Protein AF-A0A7K2P3S3-F1 (afdb_monomer_lite)

Secondary structure (DSSP, 8-state):
--------SHHHHHHHHHHHH--SS--SSPPHHHHHHHHHHS-SSHHHHHHHHHHHHHHHHHTS-SSS--GGG-TTGGG--

Structure (mmCIF, N/CA/C/O backbone):
data_AF-A0A7K2P3S3-F1
#
_entry.id   AF-A0A7K2P3S3-F1
#
loop_
_atom_site.group_PDB
_atom_site.id
_atom_site.type_symbol
_atom_site.label_atom_id
_atom_site.label_alt_id
_atom_site.label_comp_id
_atom_site.label_asym_id
_atom_site.label_entity_id
_atom_site.label_seq_id
_atom_site.pdbx_PDB_ins_code
_atom_site.Cartn_x
_atom_site.Cartn_y
_atom_site.Cartn_z
_atom_site.occupancy
_atom_site.B_iso_or_equiv
_atom_site.auth_seq_id
_atom_site.auth_comp_id
_atom_site.auth_asym_id
_atom_site.auth_atom_id
_atom_site.pdbx_PDB_model_num
ATOM 1 N N . TYR A 1 1 ? -1.988 15.753 16.595 1.00 55.97 1 TYR A N 1
ATOM 2 C CA . TYR A 1 1 ? -1.913 14.296 16.357 1.00 55.97 1 TYR A CA 1
ATOM 3 C C . TYR A 1 1 ? -3.293 13.788 15.966 1.00 55.97 1 TYR A C 1
ATOM 5 O O . TYR A 1 1 ? -4.262 14.341 16.464 1.00 55.97 1 TYR A O 1
ATOM 13 N N . GLY A 1 2 ? -3.393 12.833 15.033 1.00 60.88 2 GLY A N 1
ATOM 14 C CA . GLY A 1 2 ? -4.684 12.364 14.503 1.00 60.88 2 GLY A CA 1
ATOM 15 C C . GLY A 1 2 ? -5.344 13.355 13.541 1.00 60.88 2 GLY A C 1
ATOM 16 O O . GLY A 1 2 ? -6.476 13.746 13.767 1.00 60.88 2 GLY A O 1
ATOM 17 N N . GLN A 1 3 ? -4.617 13.806 12.514 1.00 64.25 3 GLN A N 1
ATOM 18 C CA . GLN A 1 3 ? -5.136 14.659 11.433 1.00 64.25 3 GLN A CA 1
ATOM 19 C C . GLN A 1 3 ? -5.144 13.868 10.119 1.00 64.25 3 GLN A C 1
ATOM 21 O O . GLN A 1 3 ? -4.259 13.040 9.905 1.00 64.25 3 GLN A O 1
ATOM 26 N N . ARG A 1 4 ? -6.140 14.075 9.247 1.00 80.69 4 ARG A N 1
ATOM 27 C CA . ARG A 1 4 ? -6.380 13.263 8.044 1.00 80.69 4 ARG A CA 1
ATOM 28 C C . ARG A 1 4 ? -5.333 13.608 6.991 1.00 80.69 4 ARG A C 1
ATOM 30 O O . ARG A 1 4 ? -5.534 14.478 6.152 1.00 80.69 4 ARG A O 1
ATOM 37 N N . HIS A 1 5 ? -4.201 12.920 7.060 1.00 80.50 5 HIS A N 1
ATOM 38 C CA . HIS A 1 5 ? -3.085 13.098 6.144 1.00 80.50 5 HIS A CA 1
ATOM 39 C C . HIS A 1 5 ? -2.708 11.762 5.523 1.00 80.50 5 HIS A C 1
ATOM 41 O O . HIS A 1 5 ? -2.548 10.759 6.216 1.00 80.50 5 HIS A O 1
ATOM 47 N N . ALA A 1 6 ? -2.546 11.767 4.203 1.00 80.50 6 ALA A N 1
ATOM 48 C CA . ALA A 1 6 ? -1.985 10.629 3.501 1.00 80.50 6 ALA A CA 1
ATOM 49 C C . ALA A 1 6 ? -0.501 10.511 3.868 1.00 80.50 6 ALA A C 1
ATOM 51 O O . ALA A 1 6 ? 0.267 11.452 3.659 1.00 80.50 6 ALA A O 1
ATOM 52 N N . VAL A 1 7 ? -0.103 9.356 4.397 1.00 85.75 7 VAL A N 1
ATOM 53 C CA . VAL A 1 7 ? 1.305 9.022 4.626 1.00 85.75 7 VAL A CA 1
ATOM 54 C C . VAL A 1 7 ? 1.851 8.354 3.368 1.00 85.75 7 VAL A C 1
ATOM 56 O O . VAL A 1 7 ? 1.236 7.440 2.831 1.00 85.75 7 VAL A O 1
ATOM 59 N N . LEU A 1 8 ? 2.986 8.842 2.868 1.00 92.00 8 LEU A N 1
ATOM 60 C CA . LEU A 1 8 ? 3.642 8.343 1.655 1.00 92.00 8 LEU A CA 1
ATOM 61 C C . LEU A 1 8 ? 5.151 8.211 1.869 1.00 92.00 8 LEU A C 1
ATOM 63 O O . LEU A 1 8 ? 5.955 8.813 1.156 1.00 92.00 8 LEU A O 1
ATOM 67 N N . ASP A 1 9 ? 5.535 7.421 2.867 1.00 92.44 9 ASP A N 1
ATOM 68 C CA . ASP A 1 9 ? 6.914 6.952 2.976 1.00 92.44 9 ASP A CA 1
ATOM 69 C C . ASP A 1 9 ? 7.199 5.845 1.939 1.00 92.44 9 ASP A C 1
ATOM 71 O O . ASP A 1 9 ? 6.323 5.410 1.184 1.00 92.44 9 ASP A O 1
ATOM 75 N N . THR A 1 10 ? 8.437 5.360 1.891 1.00 91.81 10 THR A N 1
ATOM 76 C CA . THR A 1 10 ? 8.848 4.307 0.950 1.00 91.81 10 THR A CA 1
ATOM 77 C C . THR A 1 10 ? 8.063 2.996 1.123 1.00 91.81 10 THR A C 1
ATOM 79 O O . THR A 1 10 ? 7.892 2.253 0.154 1.00 91.81 10 THR A O 1
ATOM 82 N N . ASN A 1 11 ? 7.570 2.693 2.328 1.00 95.38 11 ASN A N 1
ATOM 83 C CA . ASN A 1 11 ? 6.817 1.473 2.615 1.00 95.38 11 ASN A CA 1
ATOM 84 C C . ASN A 1 11 ? 5.388 1.571 2.092 1.00 95.38 11 ASN A C 1
ATOM 86 O O . ASN A 1 11 ? 4.968 0.720 1.305 1.00 95.38 11 ASN A O 1
ATOM 90 N N . VAL A 1 12 ? 4.677 2.638 2.454 1.00 96.38 12 VAL A N 1
ATOM 91 C CA . VAL A 1 12 ? 3.304 2.878 2.008 1.00 96.38 12 VAL A CA 1
ATOM 92 C C . VAL A 1 12 ? 3.262 3.035 0.491 1.00 96.38 12 VAL A C 1
ATOM 94 O O . VAL A 1 12 ? 2.432 2.407 -0.160 1.00 96.38 12 VAL A O 1
ATOM 97 N N . ARG A 1 13 ? 4.203 3.778 -0.108 1.00 97.12 13 ARG A N 1
ATOM 98 C CA . ARG A 1 13 ? 4.296 3.926 -1.573 1.00 97.12 13 ARG A CA 1
ATOM 99 C C . ARG A 1 13 ? 4.347 2.580 -2.294 1.00 97.12 13 ARG A C 1
ATOM 101 O O . ARG A 1 13 ? 3.614 2.373 -3.255 1.00 97.12 13 ARG A O 1
ATOM 108 N N . ARG A 1 14 ? 5.174 1.650 -1.810 1.00 96.88 14 ARG A N 1
ATOM 109 C CA . ARG A 1 14 ? 5.293 0.299 -2.377 1.00 96.88 14 ARG A CA 1
ATOM 110 C C . ARG A 1 14 ? 4.015 -0.516 -2.200 1.00 96.88 14 ARG A C 1
ATOM 112 O O . ARG A 1 14 ? 3.596 -1.165 -3.153 1.00 96.88 14 ARG A O 1
ATOM 119 N N . VAL A 1 15 ? 3.399 -0.468 -1.016 1.00 97.81 15 VAL A N 1
ATOM 120 C CA . VAL A 1 15 ? 2.116 -1.141 -0.754 1.00 97.81 15 VAL A CA 1
ATOM 121 C C . VAL A 1 15 ? 1.059 -0.665 -1.744 1.00 97.81 15 VAL A C 1
ATOM 123 O O . VAL A 1 15 ? 0.444 -1.493 -2.404 1.00 97.81 15 VAL A O 1
ATOM 126 N N . LEU A 1 16 ? 0.884 0.651 -1.895 1.00 97.38 16 LEU A N 1
ATOM 127 C CA . LEU A 1 16 ? -0.134 1.215 -2.783 1.00 97.38 16 LEU A CA 1
ATOM 128 C C . LEU A 1 16 ? 0.147 0.919 -4.259 1.00 97.38 16 LEU A C 1
ATOM 130 O O . LEU A 1 16 ? -0.776 0.585 -4.999 1.00 97.38 16 LEU A O 1
ATOM 134 N N . ALA A 1 17 ? 1.411 1.011 -4.684 1.00 97.06 17 ALA A N 1
ATOM 135 C CA . ALA A 1 17 ? 1.801 0.712 -6.058 1.00 97.06 17 ALA A CA 1
ATOM 136 C C . ALA A 1 17 ? 1.496 -0.749 -6.423 1.00 97.06 17 ALA A C 1
ATOM 138 O O . ALA A 1 17 ? 0.855 -1.005 -7.443 1.00 97.06 17 ALA A O 1
ATOM 139 N N . ARG A 1 18 ? 1.872 -1.699 -5.561 1.00 98.00 18 ARG A N 1
ATOM 140 C CA . ARG A 1 18 ? 1.595 -3.124 -5.777 1.00 98.00 18 ARG A CA 1
ATOM 141 C C . ARG A 1 18 ? 0.099 -3.415 -5.708 1.00 98.00 18 ARG A C 1
ATOM 143 O O . ARG A 1 18 ? -0.456 -3.918 -6.672 1.00 98.00 18 ARG A O 1
ATOM 150 N N . ALA A 1 19 ? -0.556 -3.015 -4.618 1.00 98.00 19 ALA A N 1
ATOM 151 C CA . ALA A 1 19 ? -1.948 -3.365 -4.352 1.00 98.00 19 ALA A CA 1
ATOM 152 C C . ALA A 1 19 ? -2.937 -2.790 -5.369 1.00 98.00 19 ALA A C 1
ATOM 154 O O . ALA A 1 19 ? -3.915 -3.456 -5.685 1.00 98.00 19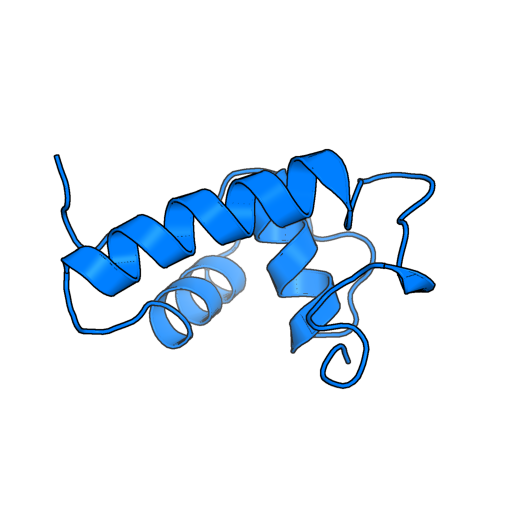 ALA A O 1
ATOM 155 N N . VAL A 1 20 ? -2.706 -1.568 -5.864 1.00 97.62 20 VAL A N 1
ATOM 156 C CA . VAL A 1 20 ? -3.682 -0.883 -6.729 1.00 97.62 20 VAL A CA 1
ATOM 157 C C . VAL A 1 20 ? -3.285 -0.888 -8.198 1.00 97.62 20 VAL A C 1
ATOM 159 O O . VAL A 1 20 ? -4.155 -0.903 -9.062 1.00 97.62 20 VAL A O 1
ATOM 162 N N . THR A 1 21 ? -1.986 -0.832 -8.499 1.00 95.75 21 THR A N 1
ATOM 163 C CA . THR A 1 21 ? -1.512 -0.672 -9.885 1.00 95.75 21 THR A CA 1
ATOM 164 C C . THR A 1 21 ? -0.731 -1.870 -10.416 1.00 95.75 21 THR A C 1
ATOM 166 O O . THR A 1 21 ? -0.319 -1.840 -11.570 1.00 95.75 21 THR A O 1
ATOM 169 N N . GLY A 1 22 ? -0.487 -2.901 -9.597 1.00 96.62 22 GLY A N 1
ATOM 170 C CA . GLY A 1 22 ? 0.330 -4.060 -9.977 1.00 96.62 22 GLY A CA 1
ATOM 171 C C . GLY A 1 22 ? 1.814 -3.725 -10.193 1.00 96.62 22 GLY A C 1
ATOM 172 O O . GLY A 1 22 ? 2.581 -4.539 -10.702 1.00 96.62 22 GLY A O 1
ATOM 173 N N . VAL A 1 23 ? 2.257 -2.519 -9.819 1.00 95.94 23 VAL A N 1
ATOM 174 C CA . VAL A 1 23 ? 3.633 -2.061 -10.043 1.00 95.94 23 VAL A CA 1
ATOM 175 C C . VAL A 1 23 ? 4.516 -2.509 -8.884 1.00 95.94 23 VAL A C 1
ATOM 177 O O . VAL A 1 23 ? 4.412 -2.001 -7.766 1.00 95.94 23 VAL A O 1
ATOM 180 N N . GLN A 1 24 ? 5.432 -3.441 -9.160 1.00 93.00 24 GLN A N 1
ATOM 181 C CA . GLN A 1 24 ? 6.324 -4.011 -8.145 1.00 93.00 24 GLN A CA 1
ATOM 182 C C . GLN A 1 24 ? 7.280 -2.978 -7.530 1.00 93.00 24 GLN A C 1
ATOM 184 O O . GLN A 1 24 ? 7.532 -3.023 -6.317 1.00 93.00 24 GLN A O 1
ATOM 189 N N . TYR A 1 25 ? 7.796 -2.066 -8.360 1.00 92.19 25 TYR A N 1
ATOM 190 C CA . TYR A 1 25 ? 8.794 -1.062 -7.998 1.00 92.19 25 TYR A CA 1
ATOM 191 C C . TYR A 1 25 ? 8.301 0.339 -8.385 1.00 92.19 25 TYR A C 1
ATOM 193 O O . TYR A 1 25 ? 8.347 0.694 -9.565 1.00 92.19 25 TYR A O 1
ATOM 201 N N . PRO A 1 26 ? 7.803 1.144 -7.427 1.00 90.25 26 PRO A N 1
ATOM 202 C CA . PRO A 1 26 ? 7.414 2.519 -7.716 1.00 90.25 26 PRO A CA 1
ATOM 203 C C . PRO A 1 26 ? 8.637 3.377 -8.098 1.00 90.25 26 PRO A C 1
ATOM 205 O O . PRO A 1 26 ? 9.764 3.034 -7.732 1.00 90.25 26 PRO A O 1
ATOM 208 N N . PRO A 1 27 ? 8.435 4.515 -8.791 1.00 90.56 27 PRO A N 1
ATOM 209 C CA . PRO A 1 27 ? 9.512 5.440 -9.142 1.00 90.56 27 PRO A CA 1
ATOM 210 C C . PRO A 1 27 ? 10.322 5.903 -7.923 1.00 90.56 27 PRO A C 1
ATOM 212 O O . PRO A 1 27 ? 9.799 5.979 -6.814 1.00 90.56 27 PRO A O 1
ATOM 215 N N . ASN A 1 28 ? 11.581 6.304 -8.115 1.00 89.62 28 ASN A N 1
ATOM 216 C CA . ASN A 1 2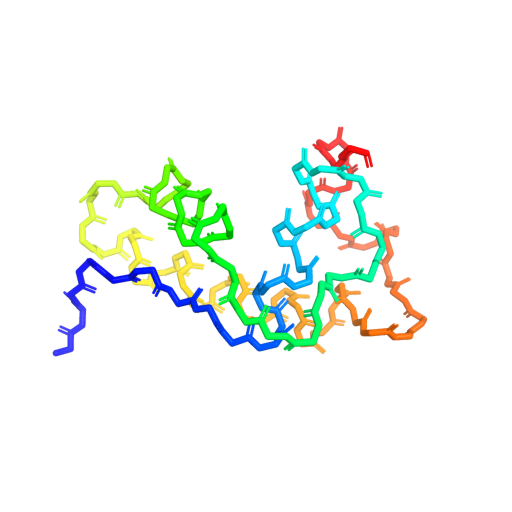8 ? 12.427 6.768 -7.003 1.00 89.62 28 ASN A CA 1
ATOM 217 C C . ASN A 1 28 ? 11.817 7.982 -6.277 1.00 89.62 28 ASN A C 1
ATOM 219 O O . ASN A 1 28 ? 11.720 8.007 -5.048 1.00 89.62 28 ASN A O 1
ATOM 223 N N . ALA A 1 29 ? 11.340 8.965 -7.042 1.00 93.44 29 ALA A N 1
ATOM 224 C CA . ALA A 1 29 ? 10.713 10.172 -6.516 1.00 93.44 29 ALA A CA 1
ATOM 225 C C . ALA A 1 29 ? 9.188 10.034 -6.425 1.00 93.44 29 ALA A C 1
ATOM 227 O O . ALA A 1 29 ? 8.555 9.463 -7.310 1.00 93.44 29 ALA A O 1
ATOM 228 N N . THR A 1 30 ? 8.596 10.623 -5.383 1.00 94.06 30 THR A N 1
ATOM 229 C CA . THR A 1 30 ? 7.140 10.645 -5.202 1.00 94.06 30 THR A CA 1
ATOM 230 C C . THR A 1 30 ? 6.463 11.509 -6.268 1.00 94.06 30 THR A C 1
ATOM 232 O O . THR A 1 30 ? 6.667 12.725 -6.356 1.00 94.06 30 THR A O 1
ATOM 235 N N . THR A 1 31 ? 5.567 10.900 -7.028 1.00 95.44 31 THR A N 1
ATOM 236 C CA . THR A 1 31 ? 4.842 11.501 -8.148 1.00 95.44 31 THR A CA 1
ATOM 237 C C . THR A 1 31 ? 3.505 12.120 -7.727 1.00 95.44 31 THR A C 1
ATOM 239 O O . THR A 1 31 ? 2.949 11.846 -6.659 1.00 95.44 31 THR A O 1
ATOM 242 N N . ALA A 1 32 ? 2.950 12.976 -8.590 1.00 95.69 32 ALA A N 1
ATOM 243 C CA . ALA A 1 32 ? 1.606 13.521 -8.395 1.00 95.69 32 ALA A CA 1
ATOM 244 C C . ALA A 1 32 ? 0.522 12.429 -8.441 1.00 95.69 32 ALA A C 1
ATOM 246 O O . ALA A 1 32 ? -0.465 12.525 -7.709 1.00 95.69 32 ALA A O 1
ATOM 247 N N . ALA A 1 33 ? 0.731 11.385 -9.251 1.00 95.19 33 ALA A N 1
ATOM 248 C CA . ALA A 1 33 ? -0.158 10.233 -9.344 1.00 95.19 33 ALA A CA 1
ATOM 249 C C . ALA A 1 33 ? -0.213 9.454 -8.021 1.00 95.19 33 ALA A C 1
ATOM 251 O O . ALA A 1 33 ? -1.306 9.218 -7.511 1.00 95.19 33 ALA A O 1
ATOM 252 N N . GLU A 1 34 ? 0.937 9.166 -7.398 1.00 95.56 34 GLU A N 1
ATOM 253 C CA . GLU A 1 34 ? 0.991 8.517 -6.076 1.00 95.56 34 GLU A CA 1
ATOM 254 C C . GLU A 1 34 ? 0.283 9.353 -5.002 1.00 95.56 34 GLU A C 1
ATOM 256 O O . GLU A 1 34 ? -0.504 8.828 -4.215 1.00 95.56 34 GLU A O 1
ATOM 261 N N . ARG A 1 35 ? 0.485 10.679 -5.005 1.00 95.38 35 ARG A N 1
ATOM 262 C CA . ARG A 1 35 ? -0.222 11.588 -4.086 1.00 95.38 35 ARG A CA 1
ATOM 263 C C . ARG A 1 35 ? -1.734 11.581 -4.303 1.00 95.38 35 ARG A C 1
ATOM 265 O O . ARG A 1 35 ? -2.489 11.652 -3.336 1.00 95.38 35 ARG A O 1
ATOM 272 N N . LYS A 1 36 ? -2.186 11.528 -5.559 1.00 95.44 36 LYS A N 1
ATOM 273 C CA . LYS A 1 36 ? -3.613 11.454 -5.896 1.00 95.44 36 LYS A CA 1
ATOM 274 C C . LYS A 1 36 ? -4.211 10.130 -5.424 1.00 95.44 36 LYS A C 1
ATOM 276 O O . LYS A 1 36 ? -5.254 10.157 -4.779 1.00 95.44 36 LYS A O 1
ATOM 281 N N . LEU A 1 37 ? -3.527 9.017 -5.685 1.00 95.31 37 LEU A N 1
ATOM 282 C CA . LEU A 1 37 ? -3.949 7.688 -5.255 1.00 95.31 37 LEU A CA 1
ATOM 283 C C . LEU A 1 37 ? -4.075 7.603 -3.730 1.00 95.31 37 LEU A C 1
ATOM 285 O O . LEU A 1 37 ? -5.120 7.216 -3.222 1.00 95.31 37 LEU A O 1
ATOM 289 N N . ALA A 1 38 ? -3.055 8.038 -2.991 1.00 94.75 38 ALA A N 1
ATOM 290 C CA . ALA A 1 38 ? -3.083 7.975 -1.533 1.00 94.75 38 ALA A CA 1
ATOM 291 C C . ALA A 1 38 ? -4.228 8.797 -0.927 1.00 94.75 38 ALA A C 1
ATOM 293 O O . ALA A 1 38 ? -4.864 8.357 0.023 1.00 94.75 38 ALA A O 1
ATOM 294 N N . ARG A 1 39 ? -4.540 9.968 -1.500 1.00 93.94 39 ARG A N 1
ATOM 295 C CA . ARG A 1 39 ? -5.703 10.764 -1.074 1.00 93.94 39 ARG A CA 1
ATOM 296 C C . ARG A 1 39 ? -7.038 10.089 -1.378 1.00 93.94 39 ARG A C 1
ATOM 298 O O . ARG A 1 39 ? -7.967 10.275 -0.602 1.00 93.94 39 ARG A O 1
ATOM 305 N N . ALA A 1 40 ? -7.132 9.350 -2.483 1.00 94.69 40 ALA A N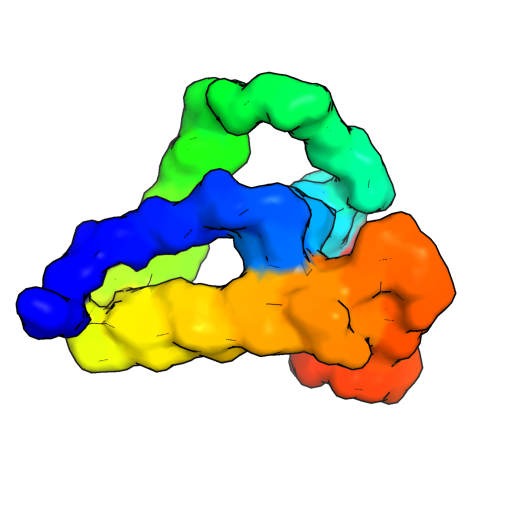 1
ATOM 306 C CA . ALA A 1 40 ? -8.345 8.625 -2.858 1.00 94.69 40 ALA A CA 1
ATOM 307 C C . ALA A 1 40 ? -8.614 7.422 -1.938 1.00 94.69 40 ALA A C 1
ATOM 309 O O . ALA A 1 40 ? -9.767 7.090 -1.698 1.00 94.69 40 ALA A O 1
ATOM 310 N N . LEU A 1 41 ? -7.561 6.799 -1.402 1.00 94.81 41 LEU A N 1
ATOM 311 C CA . LEU A 1 41 ? -7.669 5.663 -0.479 1.00 94.81 41 LEU A CA 1
ATOM 312 C C . LEU A 1 41 ? -7.812 6.074 0.991 1.00 94.81 41 LEU A C 1
ATOM 314 O O . LEU A 1 41 ? -8.169 5.246 1.824 1.00 94.81 41 LEU A O 1
ATOM 318 N N . LEU A 1 42 ? -7.494 7.326 1.325 1.00 94.19 42 LEU A N 1
ATOM 319 C CA . LEU A 1 42 ? -7.487 7.812 2.698 1.00 94.19 42 LEU A CA 1
ATOM 320 C C . LEU A 1 42 ? -8.921 7.891 3.249 1.00 94.19 42 LEU A C 1
ATOM 322 O O . LEU A 1 42 ? -9.702 8.705 2.738 1.00 94.19 42 LEU A O 1
ATOM 326 N N . PRO A 1 43 ? -9.255 7.147 4.324 1.00 95.31 43 PRO A N 1
ATOM 327 C CA . PRO A 1 43 ? -10.573 7.220 4.948 1.00 95.31 43 PRO A CA 1
ATOM 328 C C . PRO A 1 43 ? -10.965 8.655 5.313 1.00 95.31 43 PRO A C 1
ATOM 330 O O . PRO A 1 43 ? -10.107 9.466 5.668 1.00 95.31 43 PRO A O 1
ATOM 333 N N . GLU A 1 44 ? -12.252 8.985 5.214 1.00 94.12 44 GLU A N 1
ATOM 334 C CA . GLU A 1 44 ? -12.765 10.319 5.562 1.00 94.12 44 GLU A CA 1
ATOM 335 C C . GLU A 1 44 ? -12.747 10.569 7.072 1.00 94.12 44 GLU A C 1
ATOM 337 O O . GLU A 1 44 ? -12.365 11.649 7.519 1.00 94.12 44 GLU A O 1
ATOM 342 N N . GLU A 1 45 ? -13.105 9.554 7.859 1.00 94.81 45 GLU A N 1
ATOM 343 C CA . GLU A 1 45 ? -13.130 9.650 9.315 1.00 94.81 45 GLU A CA 1
ATOM 344 C C . GLU A 1 45 ? -11.705 9.703 9.884 1.00 94.81 45 GLU A C 1
ATOM 346 O O . GLU A 1 45 ? -10.811 8.941 9.506 1.00 94.81 45 GLU A O 1
ATOM 351 N N . GLN A 1 46 ? -11.495 10.630 10.812 1.00 91.50 46 GLN A N 1
ATOM 352 C CA . GLN A 1 46 ? -10.188 11.038 11.295 1.00 91.50 46 GLN A CA 1
ATOM 353 C C . GLN A 1 46 ? -9.415 9.925 12.023 1.00 91.50 46 GLN A C 1
ATOM 355 O O . GLN A 1 46 ? -8.224 9.714 11.758 1.00 91.50 46 GLN A O 1
ATOM 360 N N . ALA A 1 47 ? -10.062 9.212 12.942 1.00 92.38 47 ALA A N 1
ATOM 361 C CA . ALA A 1 47 ? -9.456 8.111 13.680 1.00 92.38 47 ALA A CA 1
ATOM 362 C C . ALA A 1 47 ? -9.145 6.927 12.753 1.00 92.38 47 ALA A C 1
ATOM 364 O O . ALA A 1 47 ? -8.115 6.264 12.883 1.00 92.38 47 ALA A O 1
ATOM 365 N N . SER A 1 48 ? -10.001 6.685 11.768 1.00 94.25 48 SER A N 1
ATOM 366 C CA . SER A 1 48 ? -9.833 5.651 10.754 1.00 94.25 48 SER A CA 1
ATOM 367 C C . SER A 1 48 ? -8.698 5.991 9.795 1.00 94.25 48 SER A C 1
ATOM 369 O O . SER A 1 48 ? -7.887 5.117 9.506 1.00 94.25 48 SER A O 1
ATOM 371 N N . ALA A 1 49 ? -8.547 7.255 9.394 1.00 93.50 49 ALA A N 1
ATOM 372 C CA . ALA A 1 49 ? -7.406 7.720 8.610 1.00 93.50 49 ALA A CA 1
ATOM 373 C C . ALA A 1 49 ? -6.077 7.537 9.360 1.00 93.50 49 ALA A C 1
ATOM 375 O O . ALA A 1 49 ? -5.096 7.075 8.780 1.00 93.50 49 ALA A O 1
ATOM 376 N N . ALA A 1 50 ? -6.050 7.845 10.662 1.00 91.62 50 ALA A N 1
ATOM 377 C CA . ALA A 1 50 ? -4.866 7.646 11.495 1.00 91.62 50 ALA A CA 1
ATOM 378 C C . ALA A 1 50 ? -4.502 6.156 11.638 1.00 91.62 50 ALA A C 1
ATOM 380 O O . ALA A 1 50 ? -3.340 5.786 11.462 1.00 91.62 50 ALA A O 1
ATOM 381 N N . ARG A 1 51 ? -5.494 5.289 11.891 1.00 93.38 51 ARG A N 1
ATOM 382 C CA . ARG A 1 51 ? -5.295 3.829 11.940 1.00 93.38 51 ARG A CA 1
ATOM 383 C C . ARG A 1 51 ? -4.834 3.271 10.597 1.00 93.38 51 ARG A C 1
ATOM 385 O O . ARG A 1 51 ? -3.919 2.459 10.563 1.00 93.38 51 ARG A O 1
ATOM 392 N N . TRP A 1 52 ? -5.421 3.737 9.497 1.00 94.62 52 TRP A N 1
ATOM 393 C CA . TRP A 1 52 ? -5.036 3.344 8.143 1.00 94.62 52 TRP A CA 1
ATOM 394 C C . TRP A 1 52 ? -3.584 3.724 7.827 1.00 94.62 52 TRP A C 1
ATOM 396 O O . TRP A 1 52 ? -2.839 2.919 7.269 1.00 94.62 52 TRP A O 1
ATOM 406 N N . ALA A 1 53 ? -3.147 4.919 8.231 1.00 92.31 53 ALA A N 1
ATOM 407 C CA . ALA A 1 53 ? -1.767 5.358 8.053 1.00 92.31 53 ALA A CA 1
ATOM 408 C C . ALA A 1 53 ? -0.772 4.462 8.815 1.00 92.31 53 ALA A C 1
ATOM 410 O O . ALA A 1 53 ? 0.227 4.035 8.241 1.00 92.31 53 ALA A O 1
ATOM 411 N N . ALA A 1 54 ? -1.066 4.126 10.075 1.00 93.69 54 ALA A N 1
ATOM 412 C CA . ALA A 1 54 ? -0.231 3.217 10.861 1.00 93.69 54 ALA A CA 1
ATOM 413 C C . ALA A 1 54 ? -0.216 1.793 10.272 1.00 93.69 54 ALA A C 1
ATOM 415 O O . ALA A 1 54 ? 0.851 1.224 10.053 1.00 93.69 54 ALA A O 1
ATOM 416 N N . ALA A 1 55 ? -1.391 1.250 9.942 1.00 95.25 55 ALA A N 1
ATOM 417 C CA . ALA A 1 55 ? -1.529 -0.101 9.403 1.00 95.25 55 ALA A CA 1
ATOM 418 C C . ALA A 1 55 ? -0.859 -0.262 8.029 1.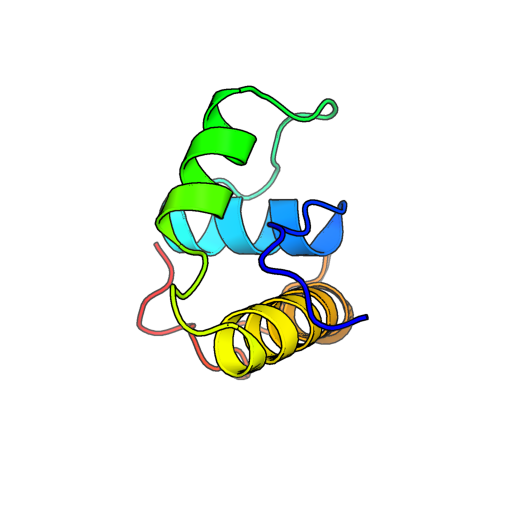00 95.25 55 ALA A C 1
ATOM 420 O O . ALA A 1 55 ? -0.217 -1.274 7.774 1.00 95.25 55 ALA A O 1
ATOM 421 N N . SER A 1 56 ? -0.972 0.731 7.139 1.00 95.81 56 SER A N 1
ATOM 422 C CA . SER A 1 56 ? -0.317 0.687 5.823 1.00 95.81 56 SER A CA 1
ATOM 423 C C . SER A 1 56 ? 1.210 0.754 5.928 1.00 95.81 56 SER A C 1
ATOM 425 O O . SER A 1 56 ? 1.905 0.064 5.176 1.00 95.81 56 SER A O 1
ATOM 427 N N . MET A 1 57 ? 1.739 1.528 6.881 1.00 95.94 57 MET A N 1
ATOM 428 C CA . MET A 1 57 ? 3.172 1.578 7.168 1.00 95.94 57 MET A CA 1
ATOM 429 C C . MET A 1 57 ? 3.679 0.236 7.709 1.00 95.94 57 MET A C 1
ATOM 431 O O . MET A 1 57 ? 4.656 -0.301 7.185 1.00 95.94 57 MET A O 1
ATOM 435 N N . GLU A 1 58 ? 2.993 -0.336 8.703 1.00 96.94 58 GLU A N 1
ATOM 436 C CA . GLU A 1 58 ? 3.340 -1.636 9.289 1.00 96.94 58 GLU A CA 1
ATOM 437 C C . GLU A 1 58 ? 3.238 -2.769 8.259 1.00 96.94 58 GLU A C 1
ATOM 439 O O . GLU A 1 58 ? 4.158 -3.579 8.132 1.00 96.94 58 GLU A O 1
ATOM 444 N N . LEU A 1 59 ? 2.180 -2.778 7.442 1.00 97.81 59 LEU A N 1
ATOM 445 C CA . LEU A 1 59 ? 2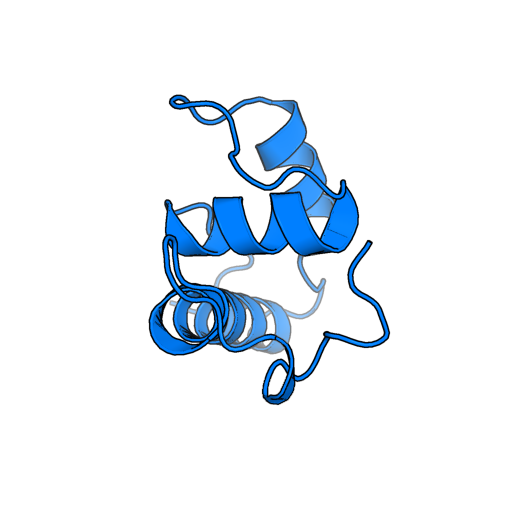.015 -3.741 6.355 1.00 97.81 59 LEU A CA 1
ATOM 446 C C . LEU A 1 59 ? 3.198 -3.691 5.383 1.00 97.81 59 LEU A C 1
ATOM 448 O O . LEU A 1 59 ? 3.730 -4.735 4.998 1.00 97.81 59 LEU A O 1
ATOM 452 N N . GLY A 1 60 ? 3.628 -2.490 4.991 1.00 97.62 60 GLY A N 1
ATOM 453 C CA . GLY A 1 60 ? 4.789 -2.316 4.123 1.00 97.62 60 GLY A CA 1
ATOM 454 C C . GLY A 1 60 ? 6.100 -2.723 4.797 1.00 97.62 60 GLY A C 1
ATOM 455 O O . GLY A 1 60 ? 6.974 -3.276 4.131 1.00 97.62 60 GLY A O 1
ATOM 456 N N . ALA A 1 61 ? 6.241 -2.487 6.099 1.00 97.31 61 ALA A N 1
ATOM 457 C CA . ALA A 1 61 ? 7.448 -2.819 6.850 1.00 97.31 61 ALA A CA 1
ATOM 458 C C . ALA A 1 61 ? 7.608 -4.326 7.108 1.00 97.31 61 ALA A C 1
ATOM 460 O O . ALA A 1 61 ? 8.728 -4.827 7.047 1.00 97.31 61 ALA A O 1
ATOM 461 N N . LEU A 1 62 ? 6.514 -5.041 7.391 1.00 97.69 62 LEU A N 1
ATOM 462 C CA . LEU A 1 62 ? 6.567 -6.414 7.908 1.00 97.69 62 LEU A CA 1
ATOM 463 C C . LEU A 1 62 ? 6.125 -7.491 6.912 1.00 97.69 62 LEU A C 1
ATOM 465 O O . LEU A 1 62 ? 6.514 -8.646 7.063 1.00 97.69 62 LEU A O 1
ATOM 469 N N . VAL A 1 63 ? 5.302 -7.148 5.916 1.00 98.31 63 VAL A N 1
ATOM 470 C CA . VAL A 1 63 ? 4.682 -8.146 5.027 1.00 98.31 63 VAL A CA 1
ATOM 471 C C . VAL A 1 63 ? 4.964 -7.851 3.561 1.00 98.31 63 VAL A C 1
ATOM 473 O O . VAL A 1 63 ? 5.537 -8.681 2.860 1.00 98.31 63 VAL A O 1
ATOM 476 N N . CYS A 1 64 ? 4.594 -6.663 3.086 1.00 98.19 64 CYS A N 1
ATOM 477 C CA . CYS A 1 64 ? 4.843 -6.219 1.718 1.00 98.19 64 CYS A CA 1
ATOM 478 C C . CYS A 1 64 ? 6.209 -5.523 1.641 1.00 98.19 64 CYS A C 1
ATOM 480 O O . CYS A 1 64 ? 6.324 -4.337 1.320 1.00 98.19 64 CYS A O 1
ATOM 482 N N . THR A 1 65 ? 7.259 -6.253 2.003 1.00 97.56 65 THR A N 1
ATOM 483 C CA . THR A 1 65 ? 8.640 -5.767 2.052 1.00 97.56 65 THR A CA 1
ATOM 484 C C . THR A 1 65 ? 9.209 -5.531 0.650 1.00 97.56 65 THR A C 1
ATOM 486 O O . THR A 1 65 ? 8.683 -5.999 -0.361 1.00 97.56 65 THR A O 1
ATOM 489 N N . ALA A 1 66 ? 10.297 -4.758 0.562 1.00 95.31 66 ALA A N 1
ATOM 490 C CA . ALA A 1 66 ? 10.943 -4.461 -0.720 1.00 95.31 66 ALA A CA 1
ATOM 491 C C . ALA A 1 66 ? 11.507 -5.717 -1.410 1.00 95.31 66 ALA A C 1
ATOM 493 O O . ALA A 1 66 ? 11.557 -5.771 -2.638 1.00 95.31 66 ALA A O 1
ATOM 494 N N . LYS A 1 67 ? 11.911 -6.709 -0.610 1.00 94.25 67 LYS A N 1
ATOM 495 C CA . LYS A 1 67 ? 12.400 -8.023 -1.033 1.00 94.25 67 LYS A CA 1
ATOM 496 C C . LYS A 1 67 ? 11.747 -9.096 -0.163 1.00 94.25 67 LYS A C 1
ATOM 498 O O . LYS A 1 67 ? 11.559 -8.850 1.031 1.00 94.25 67 LYS A O 1
ATOM 503 N N . ASN A 1 68 ? 11.491 -10.271 -0.736 1.00 94.75 68 ASN A N 1
ATOM 504 C CA . ASN A 1 68 ? 10.917 -11.434 -0.049 1.00 94.75 68 ASN A CA 1
ATOM 505 C C . ASN A 1 68 ? 9.575 -11.127 0.637 1.00 94.75 68 ASN A C 1
ATOM 507 O O . ASN A 1 68 ? 9.385 -11.420 1.817 1.00 94.75 68 ASN A O 1
ATOM 511 N N . GLU A 1 69 ? 8.659 -10.490 -0.089 1.00 96.69 69 GLU A N 1
ATOM 512 C CA . GLU A 1 69 ? 7.322 -10.202 0.413 1.00 96.69 69 GLU A CA 1
ATOM 513 C C . GLU A 1 69 ? 6.563 -11.479 0.806 1.00 96.69 69 GLU A C 1
ATOM 515 O O . GLU A 1 69 ? 6.596 -12.507 0.130 1.00 96.69 69 GLU A O 1
ATOM 520 N N . SER A 1 70 ? 5.836 -11.415 1.919 1.00 97.94 70 SER A N 1
ATOM 521 C CA . SER A 1 70 ? 5.071 -12.546 2.447 1.00 97.94 70 SER A CA 1
ATOM 522 C C . SER A 1 70 ? 3.622 -12.509 1.957 1.00 97.94 70 SER A C 1
ATOM 524 O O . SER A 1 70 ? 2.697 -12.429 2.764 1.00 97.94 70 SER A O 1
ATOM 526 N N . CYS A 1 71 ? 3.403 -12.564 0.636 1.00 97.62 71 CYS A N 1
ATOM 527 C CA . CYS A 1 71 ? 2.064 -12.431 0.034 1.00 97.62 71 CYS A CA 1
ATOM 528 C C . CYS A 1 71 ? 1.038 -13.429 0.594 1.00 97.62 71 CYS A C 1
ATOM 530 O O . CYS A 1 71 ? -0.102 -13.053 0.836 1.00 97.62 71 CYS A O 1
ATOM 532 N N . HIS A 1 72 ? 1.449 -14.661 0.905 1.00 96.94 72 HIS A N 1
ATOM 533 C CA . HIS A 1 72 ? 0.592 -15.679 1.530 1.00 96.94 72 HIS A CA 1
ATOM 534 C C . HIS A 1 72 ? 0.072 -15.295 2.934 1.00 96.94 72 HIS A C 1
ATOM 536 O O . HIS A 1 72 ? -0.906 -15.868 3.401 1.00 96.94 72 HIS A O 1
ATOM 542 N N . ARG A 1 73 ? 0.711 -14.329 3.610 1.00 96.75 73 ARG A N 1
ATOM 543 C CA . ARG A 1 73 ? 0.292 -13.758 4.906 1.00 96.75 73 ARG A CA 1
ATOM 544 C C . ARG A 1 73 ? -0.293 -12.352 4.772 1.00 96.75 73 ARG A C 1
ATOM 546 O O . ARG A 1 73 ? -0.630 -11.737 5.780 1.00 96.75 73 ARG A O 1
ATOM 553 N N . CYS A 1 74 ? -0.365 -11.810 3.558 1.00 98.06 74 CYS A N 1
ATOM 554 C CA . CYS A 1 74 ? -0.832 -10.452 3.339 1.00 98.06 74 CYS A CA 1
ATOM 555 C C . CYS A 1 74 ? -2.359 -10.387 3.486 1.00 98.06 74 CYS A C 1
ATOM 557 O O . CYS A 1 74 ? -3.066 -11.066 2.741 1.00 98.06 74 CYS A O 1
ATOM 559 N N . PRO A 1 75 ? -2.896 -9.549 4.394 1.00 97.81 75 PRO A N 1
ATOM 560 C CA . PRO A 1 75 ? -4.335 -9.484 4.656 1.00 97.81 75 PRO A CA 1
ATOM 561 C C . PRO A 1 75 ? -5.146 -8.971 3.459 1.00 97.81 75 PRO A C 1
ATOM 563 O O . PRO A 1 75 ? -6.357 -9.157 3.416 1.00 97.81 75 PRO A O 1
ATOM 566 N N . ILE A 1 76 ? -4.485 -8.339 2.484 1.00 97.31 76 ILE A N 1
ATOM 567 C CA . ILE A 1 76 ? -5.109 -7.819 1.262 1.00 97.31 76 ILE A CA 1
ATOM 568 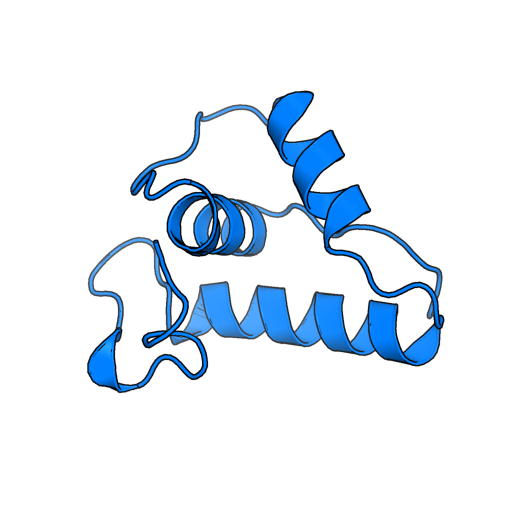C C . ILE A 1 76 ? -4.737 -8.626 0.010 1.00 97.31 76 ILE A C 1
ATOM 570 O O . ILE A 1 76 ? -5.018 -8.175 -1.093 1.00 97.31 76 ILE A O 1
ATOM 574 N N . ALA A 1 77 ? -4.107 -9.802 0.144 1.00 97.88 77 ALA A N 1
ATOM 575 C CA . ALA A 1 77 ? -3.594 -10.572 -0.997 1.00 97.88 77 ALA A CA 1
ATOM 576 C C . ALA A 1 77 ? -4.662 -10.871 -2.058 1.00 97.88 77 ALA A C 1
ATOM 578 O O . ALA A 1 77 ? -4.402 -10.726 -3.244 1.00 97.88 77 ALA A O 1
ATOM 579 N N . ALA A 1 78 ? -5.876 -11.225 -1.629 1.00 97.75 78 ALA A N 1
ATOM 580 C CA . ALA A 1 78 ? -6.985 -11.547 -2.528 1.00 97.75 78 ALA A CA 1
ATOM 581 C C . ALA A 1 78 ? -7.533 -10.336 -3.310 1.00 97.75 78 ALA A C 1
ATOM 583 O O . ALA A 1 78 ? -8.308 -10.517 -4.242 1.00 97.75 78 ALA A O 1
ATOM 584 N N . GLN A 1 79 ? -7.172 -9.115 -2.907 1.00 96.81 79 GLN A N 1
ATOM 585 C CA . GLN A 1 79 ? -7.600 -7.858 -3.533 1.00 96.81 79 GLN A CA 1
ATOM 586 C C . GLN A 1 79 ? -6.426 -7.102 -4.173 1.00 96.81 79 GLN A C 1
ATOM 588 O O . GLN A 1 79 ? -6.627 -6.030 -4.737 1.00 96.81 79 GLN A O 1
ATOM 593 N N . CYS A 1 80 ? -5.203 -7.620 -4.042 1.00 97.69 80 CYS A N 1
ATOM 594 C CA . CYS A 1 80 ? -4.021 -7.045 -4.666 1.00 97.69 80 CYS A CA 1
ATOM 595 C C . CYS A 1 80 ? -4.099 -7.274 -6.181 1.00 97.69 80 CYS A C 1
ATOM 597 O O . CYS A 1 80 ? -4.422 -8.384 -6.605 1.00 97.69 80 CYS A O 1
ATOM 599 N N . ALA A 1 81 ? -3.823 -6.222 -6.956 1.00 96.50 81 ALA A N 1
ATOM 600 C CA . ALA A 1 81 ? -3.709 -6.273 -8.415 1.00 96.50 81 ALA A CA 1
ATOM 601 C C . ALA A 1 81 ? -2.641 -7.262 -8.908 1.00 96.50 81 ALA A C 1
ATOM 603 O O . ALA A 1 81 ? -1.669 -7.519 -8.152 1.00 96.50 81 ALA A O 1
#

Sequence (81 aa):
YGQRHAVLDTNVRRVLARAVTGVQYPPNATTAAERKLARALLPEEQASAARWAAASMELGALVCTAKNESCHRCPIAAQCA

Foldseek 3Di:
DQAQDQDDDPLLLQLQCFQPVVHNDDDPDDDPVSRVSSNVPQDPDRVSNVVCNVVSNVCSVPAVDNPPHPLVPRPCNVRTD

Radius of gyration: 12.13 Å; chains: 1; bounding box: 26×30×26 Å

pLDDT: mean 93.43, std 7.45, range [55.97, 98.31]